Protein AF-A0A8J8WIX3-F1 (afdb_monomer_lite)

InterPro domains:
  IPR024370 PBP domain [PF12849] (73-149)
  IPR052738 ABC transporter tungstate-binding [PTHR37945] (70-170)

Organism: NCBI:txid2839758

Secondary structure (DSSP, 8-state):
------------------PPPS-EE-TT-S----EEEEE--SHHHHTTHHHHHHHHHHHHHHHTTPPP-EEEE-HHHHHHHHHHTT------HHHHTTS-HHHHHT---S----S-TT-TT---------TT-TTHHHHHHHHHHHHSHHHHHHHHH-EETTEE--PPPPTT-----

pLDDT: mean 73.42, std 18.81, range [25.3, 95.0]

Sequence (177 aa):
MRFSIILQGITFSLSAHAVDPAAVYSAGHNETHNVALRIGNGDAGRSGLIEVLANGFIQAKVKNGSQPFAYIAYPIQALTAAITLNEYTITDRGTFLSISRELQNQTTIYKAATDDPSDPLLNPAHILIGKGAKNEKMADEFTQWAISADGQQVITSFKKNGQQLYTGAPANKTAQF

Radius of gyration: 22.66 Å; chains: 1; bounding box: 60×47×71 Å

Structure (mmCIF, N/CA/C/O backbone):
data_AF-A0A8J8WIX3-F1
#
_entry.id   AF-A0A8J8WIX3-F1
#
loop_
_atom_site.group_PDB
_atom_site.id
_atom_site.type_symbol
_atom_site.label_atom_id
_atom_site.label_alt_id
_atom_site.label_comp_id
_atom_site.label_asym_id
_atom_site.label_entity_id
_atom_site.label_seq_id
_atom_site.pdbx_PDB_ins_code
_atom_site.Cartn_x
_atom_site.Cartn_y
_atom_site.Cartn_z
_atom_site.occupancy
_atom_site.B_iso_or_equiv
_atom_site.auth_seq_id
_atom_site.auth_comp_id
_atom_site.auth_asym_id
_atom_site.auth_atom_id
_atom_site.pdbx_PDB_model_num
ATOM 1 N N . MET A 1 1 ? 35.381 -24.636 47.237 1.00 34.72 1 MET A N 1
ATOM 2 C CA . MET A 1 1 ? 34.905 -24.610 45.838 1.00 34.72 1 MET A CA 1
ATOM 3 C C . MET A 1 1 ? 33.688 -23.701 45.784 1.00 34.72 1 MET A C 1
ATOM 5 O O . MET A 1 1 ? 32.809 -23.844 46.620 1.00 34.72 1 MET A O 1
ATOM 9 N N . ARG A 1 2 ? 33.735 -22.688 44.915 1.00 35.62 2 ARG A N 1
ATOM 10 C CA . ARG A 1 2 ? 32.730 -21.631 44.726 1.00 35.62 2 ARG A CA 1
ATOM 11 C C . ARG A 1 2 ? 31.504 -22.171 43.984 1.00 35.62 2 ARG A C 1
ATOM 13 O O . ARG A 1 2 ? 31.716 -22.943 43.064 1.00 35.62 2 ARG A O 1
ATOM 20 N N . PHE A 1 3 ? 30.307 -21.675 44.307 1.00 25.31 3 PHE A N 1
ATOM 21 C CA . PHE A 1 3 ? 29.366 -21.095 43.335 1.00 25.31 3 PHE A CA 1
ATOM 22 C C . PHE A 1 3 ? 28.398 -20.156 44.070 1.00 25.31 3 PHE A C 1
ATOM 24 O O . PHE A 1 3 ? 27.541 -20.589 44.833 1.00 25.31 3 PHE A O 1
ATOM 31 N N . SER A 1 4 ? 28.583 -18.856 43.838 1.00 29.66 4 SER A N 1
ATOM 32 C CA . SER A 1 4 ? 27.585 -17.813 44.067 1.00 29.66 4 SER A CA 1
ATOM 33 C C . SER A 1 4 ? 26.830 -17.614 42.756 1.00 29.66 4 SER A C 1
ATOM 35 O O . SER A 1 4 ? 27.473 -17.480 41.715 1.00 29.66 4 SER A O 1
ATOM 37 N N . ILE A 1 5 ? 25.501 -17.533 42.795 1.00 27.16 5 ILE A N 1
ATOM 38 C CA . ILE A 1 5 ? 24.722 -16.881 41.737 1.00 27.16 5 ILE A CA 1
ATOM 39 C C . ILE A 1 5 ? 23.968 -15.737 42.404 1.00 27.16 5 ILE A C 1
ATOM 41 O O . ILE A 1 5 ? 23.062 -15.942 43.207 1.00 27.16 5 ILE A O 1
ATOM 45 N N . ILE A 1 6 ? 24.419 -14.523 42.095 1.00 30.42 6 ILE A N 1
ATOM 46 C CA . ILE A 1 6 ? 23.702 -13.282 42.353 1.00 30.42 6 ILE A CA 1
ATOM 47 C C . ILE A 1 6 ? 22.566 -13.248 41.335 1.00 30.42 6 ILE A C 1
ATOM 49 O O . ILE A 1 6 ? 22.810 -13.131 40.135 1.00 30.42 6 ILE A O 1
ATOM 53 N N . LEU A 1 7 ? 21.331 -13.383 41.810 1.00 25.72 7 LEU A N 1
ATOM 54 C CA . LEU A 1 7 ? 20.145 -13.154 41.000 1.00 25.72 7 LEU A CA 1
ATOM 55 C C . LEU A 1 7 ? 20.007 -11.635 40.811 1.00 25.72 7 LEU A C 1
ATOM 57 O O . LEU A 1 7 ? 19.450 -10.940 41.657 1.00 25.72 7 LEU A O 1
ATOM 61 N N . GLN A 1 8 ? 20.579 -11.100 39.731 1.00 28.84 8 GLN A N 1
ATOM 62 C CA . GLN A 1 8 ? 20.225 -9.761 39.270 1.00 28.84 8 GLN A CA 1
ATOM 63 C C . GLN A 1 8 ? 18.790 -9.822 38.744 1.00 28.84 8 GLN A C 1
ATOM 65 O O . GLN A 1 8 ? 18.511 -10.481 37.744 1.00 28.84 8 GLN A O 1
ATOM 70 N N . GLY A 1 9 ? 17.877 -9.155 39.450 1.00 27.73 9 GLY A N 1
ATOM 71 C CA . GLY A 1 9 ? 16.539 -8.882 38.947 1.00 27.73 9 GLY A CA 1
ATOM 72 C C . GLY A 1 9 ? 16.651 -8.052 37.673 1.00 27.73 9 GLY A C 1
ATOM 73 O O . GLY A 1 9 ? 17.036 -6.886 37.716 1.00 27.73 9 GLY A O 1
ATOM 74 N N . ILE A 1 10 ? 16.342 -8.669 36.536 1.00 29.52 10 ILE A N 1
ATOM 75 C CA . ILE A 1 10 ? 16.119 -7.962 35.280 1.00 29.52 10 ILE A CA 1
ATOM 76 C C . ILE A 1 10 ? 14.747 -7.303 35.412 1.00 29.52 10 ILE A C 1
ATOM 78 O O . ILE A 1 10 ? 13.711 -7.929 35.193 1.00 29.52 10 ILE A O 1
ATOM 82 N N . THR A 1 11 ? 14.737 -6.039 35.824 1.00 27.70 11 THR A N 1
ATOM 83 C CA . THR A 1 11 ? 13.561 -5.182 35.694 1.00 27.70 11 THR A CA 1
ATOM 84 C C . THR A 1 11 ? 13.334 -4.942 34.204 1.00 27.70 11 THR A C 1
ATOM 86 O O . THR A 1 11 ? 14.101 -4.232 33.555 1.00 27.70 11 THR A O 1
ATOM 89 N N . PHE A 1 12 ? 12.293 -5.555 33.644 1.00 25.30 12 PHE A N 1
ATOM 90 C CA . PHE A 1 12 ? 11.779 -5.212 32.321 1.00 25.30 12 PHE A CA 1
ATOM 91 C C . PHE A 1 12 ? 11.132 -3.819 32.413 1.00 25.30 12 PHE A C 1
ATOM 93 O O . PHE A 1 12 ? 9.968 -3.685 32.782 1.00 25.30 12 PHE A O 1
ATOM 100 N N . SER A 1 13 ? 11.892 -2.762 32.119 1.00 28.75 13 SER A N 1
ATOM 101 C CA . SER A 1 13 ? 11.300 -1.458 31.808 1.00 28.75 13 SER A CA 1
ATOM 102 C C . SER A 1 13 ? 10.727 -1.525 30.395 1.00 28.75 13 SER A C 1
ATOM 104 O O . SER A 1 13 ? 11.465 -1.456 29.413 1.00 28.75 13 SER A O 1
ATOM 106 N N . LEU A 1 14 ? 9.405 -1.662 30.283 1.00 26.86 14 LEU A N 1
ATOM 1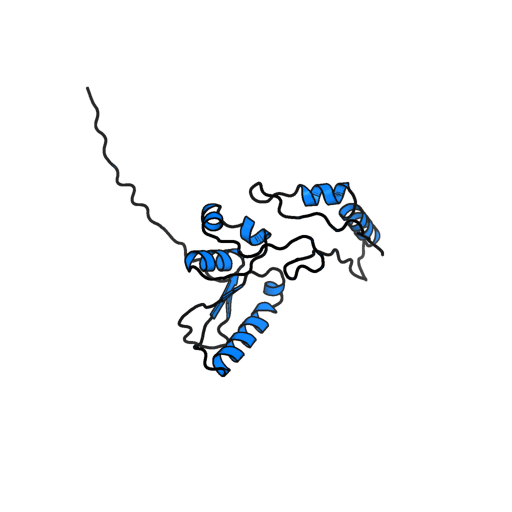07 C CA . LEU A 1 14 ? 8.673 -1.359 29.055 1.00 26.86 14 LEU A CA 1
ATOM 108 C C . LEU A 1 14 ? 8.705 0.161 28.848 1.00 26.86 14 LEU A C 1
ATOM 110 O O . LEU A 1 14 ? 7.800 0.881 29.259 1.00 26.86 14 LEU A O 1
ATOM 114 N N . SER A 1 15 ? 9.763 0.674 28.225 1.00 31.69 15 SER A N 1
ATOM 115 C CA . SER A 1 15 ? 9.759 2.0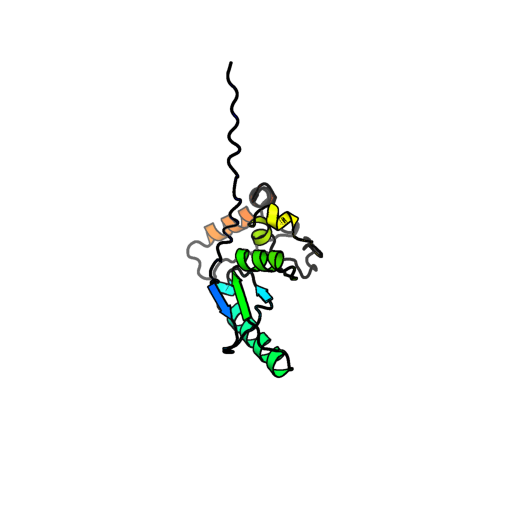39 27.701 1.00 31.69 15 SER A CA 1
ATOM 116 C C . SER A 1 15 ? 8.944 2.061 26.407 1.00 31.69 15 SER A C 1
ATOM 118 O O . SER A 1 15 ? 9.497 1.996 25.307 1.00 31.69 15 SER A O 1
ATO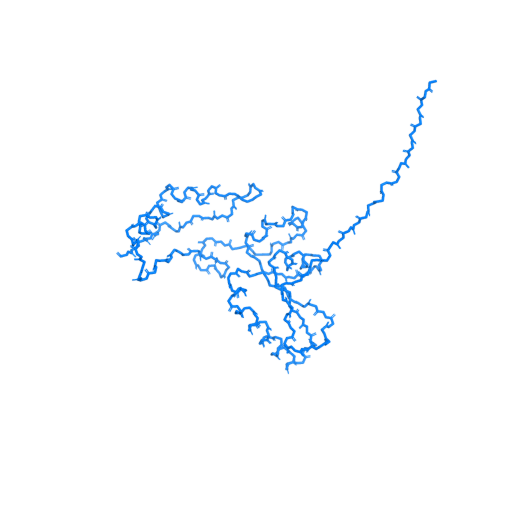M 120 N N . ALA A 1 16 ? 7.617 2.131 26.533 1.00 33.06 16 ALA A N 1
ATOM 121 C CA . ALA A 1 16 ? 6.748 2.521 25.431 1.00 33.06 16 ALA A CA 1
ATOM 122 C C . ALA A 1 16 ? 7.058 3.986 25.099 1.00 33.06 16 ALA A C 1
ATOM 124 O O . ALA A 1 16 ? 6.622 4.903 25.792 1.00 33.06 16 ALA A O 1
ATOM 125 N N . HIS A 1 17 ? 7.879 4.209 24.076 1.00 33.28 17 HIS A N 1
ATOM 126 C CA . HIS A 1 17 ? 8.108 5.549 23.561 1.00 33.28 17 HIS A CA 1
ATOM 127 C C . HIS A 1 17 ? 6.823 5.974 22.849 1.00 33.28 17 HIS A C 1
ATOM 129 O O . HIS A 1 17 ? 6.487 5.428 21.798 1.00 33.28 17 HIS A O 1
ATOM 135 N N . ALA A 1 18 ? 6.078 6.905 23.445 1.00 41.69 18 ALA A N 1
ATOM 136 C CA . ALA A 1 18 ? 5.001 7.586 22.747 1.00 41.69 18 ALA A CA 1
ATOM 137 C C . ALA A 1 18 ? 5.625 8.307 21.544 1.00 41.69 18 ALA A C 1
ATOM 139 O O . ALA A 1 18 ? 6.475 9.177 21.710 1.00 41.69 18 ALA A O 1
ATOM 140 N N . VAL A 1 19 ? 5.278 7.870 20.335 1.00 41.12 19 VAL A N 1
ATOM 141 C CA . VAL A 1 19 ? 5.729 8.517 19.103 1.00 41.12 19 VAL A CA 1
ATOM 142 C C . VAL A 1 19 ? 4.724 9.602 18.763 1.00 41.12 19 VAL A C 1
ATOM 144 O O . VAL A 1 19 ? 3.536 9.306 18.610 1.00 41.12 19 VAL A O 1
ATOM 147 N N . ASP A 1 20 ? 5.200 10.836 18.628 1.00 53.22 20 ASP A N 1
ATOM 148 C CA . ASP A 1 20 ? 4.344 11.961 18.278 1.00 53.22 20 ASP A CA 1
ATOM 149 C C . ASP A 1 20 ? 3.718 11.762 16.880 1.00 53.22 20 ASP A C 1
ATOM 151 O O . ASP A 1 20 ? 4.402 11.349 15.933 1.00 53.22 20 ASP A O 1
ATOM 155 N N . PRO A 1 21 ? 2.408 12.016 16.726 1.00 54.69 21 PRO A N 1
ATOM 156 C CA . PRO A 1 21 ? 1.716 11.930 15.442 1.00 54.69 21 PRO A CA 1
ATOM 157 C C . PRO A 1 21 ? 2.146 13.056 14.483 1.00 54.69 21 PRO A C 1
ATOM 159 O O . PRO A 1 21 ? 2.564 14.122 14.922 1.00 54.69 21 PRO A O 1
ATOM 162 N N . ALA A 1 22 ? 2.006 12.857 13.163 1.00 60.34 22 ALA A N 1
ATOM 163 C CA . ALA A 1 22 ? 2.355 13.881 12.157 1.00 60.34 22 ALA A CA 1
ATOM 164 C C . ALA A 1 22 ? 1.377 15.036 12.228 1.00 60.34 22 ALA A C 1
ATOM 166 O O . ALA A 1 22 ? 1.717 16.201 12.053 1.00 60.34 22 ALA A O 1
ATOM 167 N N . ALA A 1 23 ? 0.129 14.640 12.435 1.00 61.00 23 ALA A N 1
ATOM 168 C CA . ALA A 1 23 ? -1.012 15.490 12.578 1.00 61.00 23 ALA A CA 1
ATOM 169 C C . ALA A 1 23 ? -2.035 14.755 13.438 1.00 61.00 23 ALA A C 1
ATOM 171 O O . ALA A 1 23 ? -2.197 13.528 13.345 1.00 61.00 23 ALA A O 1
ATOM 172 N N . VAL A 1 24 ? -2.722 15.543 14.257 1.00 68.06 24 VAL A N 1
ATOM 173 C CA . VAL A 1 24 ? -3.938 15.135 14.940 1.00 68.06 24 VAL A CA 1
ATOM 174 C C . VAL A 1 24 ? -5.079 15.956 14.369 1.00 68.06 24 VAL A C 1
ATOM 176 O O . VAL A 1 24 ? -5.077 17.179 14.490 1.00 68.06 24 VAL A O 1
ATOM 179 N N . TYR A 1 25 ? -6.048 15.296 13.742 1.00 72.25 25 TYR A N 1
ATOM 180 C CA . TYR A 1 25 ? -7.222 15.978 13.200 1.00 72.25 25 TYR A CA 1
ATOM 181 C C . TYR A 1 25 ? -8.373 15.856 14.188 1.00 72.25 25 TYR A C 1
ATOM 183 O O . TYR A 1 25 ? -8.827 14.747 14.463 1.00 72.25 25 TYR A O 1
ATOM 191 N N . SER A 1 26 ? -8.824 16.987 14.731 1.00 71.50 26 SER A N 1
ATOM 192 C CA . SER A 1 26 ? -9.937 17.078 15.688 1.00 71.50 26 SER A CA 1
ATOM 193 C C . SER A 1 26 ? -11.078 17.971 15.197 1.00 71.50 26 SER A C 1
ATOM 195 O O . SER A 1 26 ? -11.997 18.266 15.959 1.00 71.50 26 SER A O 1
ATOM 197 N N . ALA A 1 27 ? -11.009 18.461 13.954 1.00 70.44 27 ALA A N 1
ATOM 198 C CA . ALA A 1 27 ? -11.928 19.454 13.397 1.00 70.44 27 ALA A CA 1
ATOM 199 C C . ALA A 1 27 ? -12.128 20.718 14.263 1.00 70.44 27 ALA A C 1
ATOM 201 O O . ALA A 1 27 ? -13.182 21.348 14.200 1.00 70.44 27 ALA A O 1
ATOM 202 N N . GLY A 1 28 ? -11.127 21.102 15.063 1.00 73.06 28 GLY A N 1
ATOM 203 C CA . GLY A 1 28 ? -11.192 22.285 15.929 1.00 73.06 28 GLY A CA 1
ATOM 204 C C . GLY A 1 28 ? -11.871 22.054 17.283 1.00 73.06 28 GLY A C 1
ATOM 205 O O . GLY A 1 28 ? -12.128 23.015 18.004 1.00 73.06 28 GLY A O 1
ATOM 206 N N . HIS A 1 29 ? -12.158 20.803 17.656 1.00 74.12 29 HIS A N 1
ATOM 207 C CA . HIS A 1 29 ? -12.653 20.474 18.990 1.00 74.12 29 HIS A CA 1
ATOM 208 C C . HIS A 1 29 ? -11.482 20.340 19.981 1.00 74.12 29 HIS A C 1
ATOM 210 O O . HIS A 1 29 ? -10.593 19.508 19.795 1.00 74.12 29 HIS A O 1
ATOM 216 N N . ASN A 1 30 ? -11.490 21.174 21.028 1.00 58.59 30 ASN A N 1
ATOM 217 C CA . ASN A 1 30 ? -10.407 21.287 22.019 1.00 58.59 30 ASN A CA 1
ATOM 218 C C . ASN A 1 30 ? -10.421 20.179 23.089 1.00 58.59 30 ASN A C 1
ATOM 220 O O . ASN A 1 30 ? -9.404 19.944 23.734 1.00 58.59 30 ASN A O 1
ATOM 224 N N . GLU A 1 31 ? -11.544 19.475 23.253 1.00 55.72 31 GLU A N 1
ATOM 225 C CA . GLU A 1 31 ? -11.699 18.364 24.197 1.00 55.72 31 GLU A CA 1
ATOM 226 C C . GLU A 1 31 ? -12.015 17.083 23.423 1.00 55.72 31 GLU A C 1
ATOM 228 O O . GLU A 1 31 ? -13.169 16.728 23.193 1.00 55.72 31 GLU A O 1
ATOM 233 N N . THR A 1 32 ? -10.969 16.404 22.950 1.00 53.97 32 THR A N 1
ATOM 234 C CA . THR A 1 32 ? -11.111 15.059 22.381 1.00 53.97 32 THR A CA 1
ATOM 235 C C . THR A 1 32 ? -10.749 14.060 23.465 1.00 53.97 32 THR A C 1
ATOM 237 O O . THR A 1 32 ? -9.587 13.900 23.824 1.00 53.97 32 THR A O 1
ATOM 240 N N . HIS A 1 33 ? -11.756 13.410 24.045 1.00 50.25 33 HIS A N 1
ATOM 241 C CA . HIS A 1 33 ? -11.517 12.454 25.127 1.00 50.25 33 HIS A CA 1
ATOM 242 C C . HIS A 1 33 ? -10.962 11.117 24.626 1.00 50.25 33 HIS A C 1
ATOM 244 O O . HIS A 1 33 ? -10.505 10.330 25.444 1.00 50.25 33 HIS A O 1
ATOM 250 N N . ASN A 1 34 ? -10.976 10.862 23.309 1.00 63.56 34 ASN A N 1
ATOM 251 C CA . ASN A 1 34 ? -10.436 9.650 22.698 1.00 63.56 34 ASN A CA 1
ATOM 252 C C . ASN A 1 34 ? -10.050 9.871 21.224 1.00 63.56 34 ASN A C 1
ATOM 254 O O . ASN A 1 34 ? -10.785 10.494 20.453 1.00 63.56 34 ASN A O 1
ATOM 258 N N . VAL A 1 35 ? -8.911 9.311 20.811 1.00 56.94 35 VAL A N 1
ATOM 259 C CA . VAL A 1 35 ? -8.587 9.095 19.392 1.00 56.94 35 VAL A CA 1
ATOM 260 C C . VAL A 1 35 ? -9.404 7.891 18.936 1.00 56.94 35 VAL A C 1
ATOM 262 O O . VAL A 1 35 ? -9.149 6.792 19.416 1.00 56.94 35 VAL A O 1
ATOM 265 N N . ALA A 1 36 ? -10.393 8.090 18.063 1.00 56.59 36 ALA A N 1
ATOM 266 C CA . ALA A 1 36 ? -11.344 7.028 17.709 1.00 56.59 36 ALA A CA 1
ATOM 267 C C . ALA A 1 36 ? -11.003 6.288 16.409 1.00 56.59 36 ALA A C 1
ATOM 269 O O . ALA A 1 36 ? -11.573 5.234 16.140 1.00 56.59 36 ALA A O 1
ATOM 270 N N . LEU A 1 37 ? -10.131 6.853 15.569 1.00 53.12 37 LEU A N 1
ATOM 271 C CA . LEU A 1 37 ? -9.729 6.234 14.310 1.00 53.12 37 LEU A CA 1
ATOM 272 C C . LEU A 1 37 ? -8.333 6.713 13.908 1.00 53.12 37 LEU A C 1
ATOM 274 O O . LEU A 1 37 ? -7.977 7.876 14.079 1.00 53.12 37 LEU A O 1
ATOM 278 N N . ARG A 1 38 ? -7.515 5.808 13.377 1.00 61.50 38 ARG A N 1
ATOM 279 C CA . ARG A 1 38 ? -6.128 6.083 12.992 1.00 61.50 38 ARG A CA 1
ATOM 280 C C . ARG A 1 38 ? -5.920 5.683 11.542 1.00 61.50 38 ARG A C 1
ATOM 282 O O . ARG A 1 38 ? -6.296 4.580 11.156 1.00 61.50 38 ARG A O 1
ATOM 289 N N . ILE A 1 39 ? -5.340 6.577 10.744 1.00 56.84 39 ILE A N 1
ATOM 290 C CA . ILE A 1 39 ? -5.246 6.408 9.290 1.00 56.84 39 ILE A CA 1
ATOM 291 C C . ILE A 1 39 ? -3.779 6.322 8.885 1.00 56.84 39 ILE A C 1
ATOM 293 O O . ILE A 1 39 ? -3.001 7.253 9.097 1.00 56.84 39 ILE A O 1
ATOM 297 N N . GLY A 1 40 ? -3.413 5.205 8.258 1.00 54.28 40 GLY A N 1
ATOM 298 C CA . GLY A 1 40 ? -2.175 5.098 7.505 1.00 54.28 40 GLY A CA 1
ATOM 299 C C . GLY A 1 40 ? -2.372 5.526 6.065 1.00 54.28 40 GLY A C 1
ATOM 300 O O . GLY A 1 40 ? -3.160 4.923 5.348 1.00 54.28 40 GLY A O 1
ATOM 301 N N . ASN A 1 41 ? -1.673 6.575 5.645 1.00 56.12 41 ASN A N 1
ATOM 302 C CA . ASN A 1 41 ? -1.751 7.131 4.304 1.00 56.12 41 ASN A CA 1
ATOM 303 C C . ASN A 1 41 ? -0.366 7.230 3.641 1.00 56.12 41 ASN A C 1
ATOM 305 O O . ASN A 1 41 ? 0.634 7.542 4.281 1.00 56.12 41 ASN A O 1
ATOM 309 N N . GLY A 1 42 ? -0.322 6.961 2.333 1.00 60.09 42 GLY A N 1
ATOM 310 C CA . GLY A 1 42 ? 0.802 7.326 1.464 1.00 60.09 42 GLY A CA 1
ATOM 311 C C . GLY A 1 42 ? 0.725 8.808 1.073 1.00 60.09 42 GLY A C 1
ATOM 312 O O . GLY A 1 42 ? 0.466 9.673 1.909 1.00 60.09 42 GLY A O 1
ATOM 313 N N . ASP A 1 43 ? 0.854 9.129 -0.216 1.00 55.69 43 ASP A N 1
ATOM 314 C CA . ASP A 1 43 ? 0.796 10.522 -0.702 1.00 55.69 43 ASP A CA 1
ATOM 315 C C . ASP A 1 43 ? -0.538 11.245 -0.431 1.00 55.69 43 ASP A C 1
ATOM 317 O O . ASP A 1 43 ? -0.573 12.474 -0.356 1.00 55.69 43 ASP A O 1
ATOM 321 N N . ALA A 1 44 ? -1.633 10.518 -0.181 1.00 55.59 44 ALA A N 1
ATOM 322 C CA . ALA A 1 44 ? -2.895 11.115 0.267 1.00 55.59 44 ALA A CA 1
ATOM 323 C C . ALA A 1 44 ? -2.740 11.916 1.579 1.00 55.59 44 ALA A C 1
ATOM 325 O O . ALA A 1 44 ? -3.447 12.899 1.792 1.00 55.59 44 ALA A O 1
ATOM 326 N N . GLY A 1 45 ? -1.788 11.535 2.438 1.00 57.56 45 GLY A N 1
ATOM 327 C CA . GLY A 1 45 ? -1.411 12.328 3.608 1.00 57.56 45 GLY A CA 1
ATOM 328 C C . GLY A 1 45 ? -0.644 13.586 3.247 1.00 57.56 45 GLY A C 1
ATOM 329 O O . GLY A 1 45 ? -0.994 14.669 3.700 1.00 57.56 45 GLY A O 1
ATOM 330 N N . ARG A 1 46 ? 0.357 13.459 2.369 1.00 58.44 46 ARG A N 1
ATOM 331 C CA . ARG A 1 46 ? 1.186 14.592 1.925 1.00 58.44 46 ARG A CA 1
ATOM 332 C C . ARG A 1 46 ? 0.407 15.634 1.123 1.00 58.44 46 ARG A C 1
ATOM 334 O O . ARG A 1 46 ? 0.769 16.803 1.150 1.00 58.44 46 ARG A O 1
ATOM 341 N N . SER A 1 47 ? -0.648 15.218 0.425 1.00 60.16 47 SER A N 1
ATOM 342 C CA . SER A 1 47 ? -1.525 16.103 -0.355 1.00 60.16 47 SER A CA 1
ATOM 343 C C . SER A 1 47 ? -2.576 16.851 0.478 1.00 60.16 47 SER A C 1
ATOM 345 O O . SER A 1 47 ? -3.275 17.700 -0.067 1.00 60.16 47 SER A O 1
ATOM 347 N N . GLY A 1 48 ? -2.724 16.539 1.773 1.00 61.78 48 GLY A N 1
ATOM 348 C CA . GLY A 1 48 ? -3.748 17.133 2.643 1.00 61.78 48 GLY A CA 1
ATOM 349 C C . GLY A 1 48 ? -5.156 16.539 2.484 1.00 61.78 48 GLY A C 1
ATOM 350 O O . GLY A 1 48 ? -6.066 16.910 3.220 1.00 61.78 48 GLY A O 1
ATOM 351 N N . LEU A 1 49 ? -5.368 15.573 1.582 1.00 67.44 49 LEU A N 1
ATOM 352 C CA . LEU A 1 49 ? -6.686 14.959 1.379 1.00 67.44 49 LEU A CA 1
ATOM 353 C C . LEU A 1 49 ? -7.208 14.264 2.648 1.00 67.44 49 LEU A C 1
ATOM 355 O O . LEU A 1 49 ? -8.389 14.370 2.977 1.00 67.44 49 LEU A O 1
ATOM 359 N N . ILE A 1 50 ? -6.332 13.573 3.381 1.00 66.50 50 ILE A N 1
ATOM 360 C CA . ILE A 1 50 ? -6.723 12.877 4.616 1.00 66.50 50 ILE A CA 1
ATOM 361 C C . ILE A 1 50 ? -7.131 13.851 5.721 1.00 66.50 50 ILE A C 1
ATOM 363 O O . ILE A 1 50 ? -8.054 13.546 6.468 1.00 66.50 50 ILE A O 1
ATOM 367 N N . GLU A 1 51 ? -6.519 15.032 5.784 1.00 66.25 51 GLU A N 1
ATOM 368 C CA . GLU A 1 51 ? -6.936 16.090 6.706 1.00 66.25 51 GLU A CA 1
ATOM 369 C C . GLU A 1 51 ? -8.367 16.551 6.413 1.00 66.25 51 GLU A C 1
ATOM 371 O O . GLU A 1 51 ? -9.210 16.587 7.312 1.00 66.25 51 GLU A O 1
ATOM 376 N N . VAL A 1 52 ? -8.663 16.853 5.145 1.00 76.56 52 VAL A N 1
ATOM 377 C CA . VAL A 1 52 ? -9.991 17.316 4.717 1.00 76.56 52 VAL A CA 1
ATOM 378 C C . VAL A 1 52 ? -11.059 16.259 5.006 1.00 76.56 52 VAL A C 1
ATOM 380 O O . VAL A 1 52 ? -12.115 16.580 5.556 1.00 76.56 52 VAL A O 1
ATOM 383 N N . LEU A 1 53 ? -10.781 14.991 4.687 1.00 73.69 53 LEU A N 1
ATOM 384 C CA . LEU A 1 53 ? -11.711 13.886 4.927 1.00 73.69 53 LEU A CA 1
ATOM 385 C C . LEU A 1 53 ? -11.921 13.617 6.423 1.00 73.69 53 LEU A C 1
ATOM 387 O O . LEU A 1 53 ? -13.067 13.470 6.854 1.00 73.69 53 LEU A O 1
ATOM 391 N N . ALA A 1 54 ? -10.846 13.586 7.218 1.00 70.69 54 ALA A N 1
ATOM 392 C CA . ALA A 1 54 ? -10.931 13.363 8.659 1.00 70.69 54 ALA A CA 1
ATOM 393 C C . ALA A 1 54 ? -11.742 14.474 9.334 1.00 70.69 54 ALA A C 1
ATOM 395 O O . ALA A 1 54 ? -12.704 14.188 10.047 1.00 70.69 54 ALA A O 1
ATOM 396 N N . ASN A 1 55 ? -11.432 15.740 9.043 1.00 74.44 55 ASN A N 1
ATOM 397 C CA . ASN A 1 55 ? -12.158 16.874 9.609 1.00 74.44 55 ASN A CA 1
ATOM 398 C C . ASN A 1 55 ? -13.638 16.876 9.195 1.00 74.44 55 ASN A C 1
ATOM 400 O O . ASN A 1 55 ? -14.509 17.045 10.049 1.00 74.44 55 ASN A O 1
ATOM 404 N N . GLY A 1 56 ? -13.941 16.624 7.916 1.00 81.38 56 GLY A N 1
ATOM 405 C CA . GLY A 1 56 ? -15.321 16.549 7.428 1.00 81.38 56 GLY A CA 1
ATOM 406 C C . GLY A 1 56 ? -16.137 15.444 8.107 1.00 81.38 56 GLY A C 1
ATOM 407 O O . GLY A 1 56 ? -17.288 15.664 8.494 1.00 81.38 56 GLY A O 1
ATOM 408 N N . PHE A 1 57 ? -15.543 14.267 8.323 1.00 80.38 57 PHE A N 1
ATOM 409 C CA . PHE A 1 57 ? -16.218 13.165 9.007 1.00 80.38 57 PHE A CA 1
ATOM 410 C C . PHE A 1 57 ? -16.445 13.440 10.501 1.00 80.38 57 PHE A C 1
ATOM 412 O O . PHE A 1 57 ? -17.537 13.163 11.002 1.00 80.38 57 PHE A O 1
ATOM 419 N N . ILE A 1 58 ? -15.462 14.014 11.209 1.00 74.69 58 ILE A N 1
ATOM 420 C CA . ILE A 1 58 ? -15.616 14.416 12.622 1.00 74.69 58 ILE A CA 1
ATOM 421 C C . ILE A 1 58 ? -16.797 15.373 12.760 1.00 74.69 58 ILE A C 1
ATOM 423 O O . ILE A 1 58 ? -17.697 15.125 13.562 1.00 74.69 58 ILE A O 1
ATOM 427 N N . GLN A 1 59 ? -16.849 16.414 11.924 1.00 81.44 59 GLN A N 1
ATOM 428 C CA . GLN A 1 59 ? -17.945 17.385 11.931 1.00 81.44 59 GLN A CA 1
ATOM 429 C C . GLN A 1 59 ? -19.300 16.715 11.693 1.00 81.44 59 GLN A C 1
ATOM 431 O O . GLN A 1 59 ? -20.258 16.985 12.417 1.00 81.44 59 GLN A O 1
ATOM 436 N N . ALA A 1 60 ? -19.389 15.804 10.719 1.00 85.00 60 ALA A N 1
ATOM 437 C CA . ALA A 1 60 ? -20.622 15.079 10.428 1.00 85.00 60 ALA A CA 1
ATOM 438 C C . ALA A 1 60 ? -21.087 14.213 11.613 1.00 85.00 60 ALA A C 1
ATOM 440 O O . ALA A 1 60 ? -22.276 14.183 11.933 1.00 85.00 60 ALA A O 1
ATOM 441 N N . LYS A 1 61 ? -20.167 13.524 12.298 1.00 82.19 61 LYS A N 1
ATOM 442 C CA . LYS A 1 61 ? -20.487 12.672 13.453 1.00 82.19 61 LYS A CA 1
ATOM 443 C C . LYS A 1 61 ? -20.887 13.478 14.684 1.00 82.19 61 LYS A C 1
ATOM 445 O O . LYS A 1 61 ? -21.867 13.110 15.330 1.00 82.19 61 LYS A O 1
ATOM 450 N N . VAL A 1 62 ? -20.186 14.573 14.975 1.00 82.94 62 VAL A N 1
ATOM 451 C CA . VAL A 1 62 ? -20.524 15.477 16.086 1.00 82.94 62 VAL A CA 1
ATOM 452 C C . VAL A 1 62 ? -21.876 16.148 15.843 1.00 82.94 62 VAL A C 1
ATOM 454 O O . VAL A 1 62 ? -22.728 16.141 16.728 1.00 82.94 62 VAL A O 1
ATOM 457 N N . LYS A 1 63 ? -22.146 16.615 14.616 1.00 86.94 63 LYS A N 1
ATOM 458 C CA . LYS A 1 63 ? -23.470 17.131 14.223 1.00 86.94 63 LYS A CA 1
ATOM 459 C C . LYS A 1 63 ? -24.587 16.103 14.442 1.00 86.94 63 LYS A C 1
ATOM 461 O O . LYS A 1 63 ? -25.700 16.475 14.795 1.00 86.94 63 LYS A O 1
ATOM 466 N N . ASN A 1 64 ? -24.274 14.819 14.274 1.00 88.56 64 ASN A N 1
ATOM 467 C CA . ASN A 1 64 ? -25.196 13.704 14.488 1.00 88.56 64 ASN A CA 1
ATOM 468 C C . ASN A 1 64 ? -25.153 13.140 15.926 1.00 88.56 64 ASN A C 1
ATOM 470 O O . ASN A 1 64 ? -25.561 12.001 16.147 1.00 88.56 64 ASN A O 1
ATOM 474 N N . GLY A 1 65 ? -24.653 13.907 16.902 1.00 83.88 65 GLY A N 1
ATOM 475 C CA . GLY A 1 65 ? -24.741 13.593 18.334 1.00 83.88 65 GLY A CA 1
ATOM 476 C C . GLY A 1 65 ? -23.621 12.714 18.897 1.00 83.88 65 GLY A C 1
ATOM 477 O O . GLY A 1 65 ? -23.714 12.276 20.041 1.00 83.88 65 GLY A O 1
ATOM 478 N N . SER A 1 66 ? -22.563 12.435 18.127 1.00 79.12 66 SER A N 1
ATOM 479 C CA . SER A 1 66 ? -21.374 11.753 18.664 1.00 79.12 66 SER A CA 1
ATOM 480 C C . SER A 1 66 ? -20.526 12.717 19.501 1.00 79.12 66 SER A C 1
ATOM 482 O O . SER A 1 66 ? -20.440 13.901 19.182 1.00 79.12 66 SER A O 1
ATOM 484 N N . GLN A 1 67 ? -19.859 12.211 20.539 1.00 76.81 67 GLN A N 1
ATOM 485 C CA . GLN A 1 67 ? -18.860 12.992 21.279 1.00 76.81 67 GLN A CA 1
ATOM 486 C C . GLN A 1 67 ? -17.656 13.327 20.378 1.00 76.81 67 GLN A C 1
ATOM 488 O O . GLN A 1 67 ? -17.341 12.511 19.510 1.00 76.81 67 GLN A O 1
ATOM 493 N N . PRO A 1 68 ? -16.974 14.475 20.553 1.00 74.94 68 PRO A N 1
ATOM 494 C CA . PRO A 1 68 ? -15.774 14.812 19.786 1.00 74.94 6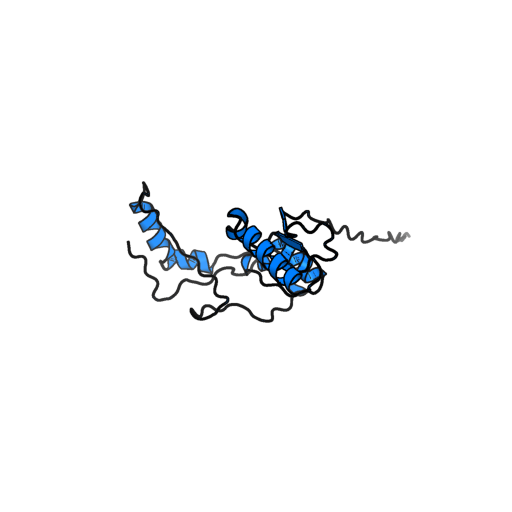8 PRO A CA 1
ATOM 495 C C . PRO A 1 68 ? -14.636 13.792 19.949 1.00 74.94 68 PRO A C 1
ATOM 497 O O . PRO A 1 68 ? -14.383 13.279 21.040 1.00 74.94 68 PRO A O 1
ATOM 500 N N . PHE A 1 69 ? -13.920 13.522 18.856 1.00 70.94 69 PHE A N 1
ATOM 501 C CA . PHE A 1 69 ? -12.802 12.575 18.797 1.00 70.94 69 PHE A CA 1
ATOM 502 C C . PHE A 1 69 ? -11.741 13.034 17.792 1.00 70.94 69 PHE A C 1
ATOM 504 O O . PHE A 1 69 ? -12.011 13.905 16.963 1.00 70.94 69 PHE A O 1
ATOM 511 N N . ALA A 1 70 ? -10.540 12.451 17.865 1.00 62.06 70 ALA A N 1
ATOM 512 C CA . ALA A 1 70 ? -9.415 12.825 17.005 1.00 62.06 70 ALA A CA 1
ATOM 513 C C . ALA A 1 70 ? -8.863 11.668 16.155 1.00 62.06 70 ALA A C 1
ATOM 515 O O . ALA A 1 70 ? -9.124 10.496 16.439 1.00 62.06 70 ALA A O 1
ATOM 516 N N . TYR A 1 71 ? -8.063 12.019 15.143 1.00 59.59 71 TYR A N 1
ATOM 517 C CA . TYR A 1 71 ? -7.369 11.095 14.242 1.00 59.59 71 TYR A CA 1
ATOM 518 C C . TYR A 1 71 ? -5.860 11.260 14.301 1.00 59.59 71 TYR A C 1
ATOM 520 O O . TYR A 1 71 ? -5.389 12.382 14.191 1.00 59.59 71 TYR A O 1
ATOM 528 N N . ILE A 1 72 ? -5.106 10.160 14.362 1.00 60.38 72 ILE A N 1
ATOM 529 C CA . ILE A 1 72 ? -3.644 10.169 14.190 1.00 60.38 72 ILE A CA 1
ATOM 530 C C . ILE A 1 72 ? -3.295 9.739 12.761 1.00 60.38 72 ILE A C 1
ATOM 532 O O . ILE A 1 72 ? -3.713 8.662 12.324 1.00 60.38 72 ILE A O 1
ATOM 536 N N . ALA A 1 73 ? -2.502 10.550 12.057 1.00 57.28 73 ALA A N 1
ATOM 537 C CA . ALA A 1 73 ? -1.989 10.235 10.725 1.00 57.28 73 ALA A CA 1
ATOM 538 C C . ALA A 1 73 ? -0.498 9.868 10.767 1.00 57.28 73 ALA A C 1
ATOM 540 O O . ALA A 1 73 ? 0.360 10.740 10.796 1.00 57.28 73 ALA A O 1
ATOM 541 N N . TYR A 1 74 ? -0.208 8.567 10.773 1.00 69.50 74 TYR A N 1
ATOM 542 C CA . TYR A 1 74 ? 1.054 7.965 10.324 1.00 69.50 74 TYR A CA 1
ATOM 543 C C . TYR A 1 74 ? 0.829 6.456 10.185 1.00 69.50 74 TYR A C 1
ATOM 545 O O . TYR A 1 74 ? 0.397 5.850 11.162 1.00 69.50 74 TYR A O 1
ATOM 553 N N . PRO A 1 75 ? 1.152 5.805 9.055 1.00 72.88 75 PRO A N 1
ATOM 554 C CA . PRO A 1 75 ? 0.777 4.407 8.836 1.00 72.88 75 PRO A CA 1
ATOM 555 C C . PRO A 1 75 ? 1.213 3.426 9.919 1.00 72.88 75 PRO A C 1
ATOM 557 O O . PRO A 1 75 ? 0.393 2.651 10.411 1.00 72.88 75 PRO A O 1
ATOM 560 N N . ILE A 1 76 ? 2.475 3.492 10.340 1.00 80.50 76 ILE A N 1
ATOM 561 C CA . ILE A 1 76 ? 3.027 2.559 11.327 1.00 80.50 76 ILE A CA 1
ATOM 562 C C . ILE A 1 76 ? 2.443 2.827 12.717 1.00 80.50 76 ILE A C 1
ATOM 564 O O . ILE A 1 76 ? 2.007 1.895 13.388 1.00 80.50 76 ILE A O 1
ATOM 568 N N . GLN A 1 77 ? 2.392 4.083 13.151 1.00 78.56 77 GLN A N 1
ATOM 569 C CA . GLN A 1 77 ? 1.896 4.485 14.467 1.00 78.56 77 GLN A CA 1
ATOM 570 C C . GLN A 1 77 ? 0.383 4.283 14.571 1.00 78.56 77 GLN A C 1
ATOM 572 O O . GLN A 1 77 ? -0.106 3.829 15.602 1.00 78.56 77 GLN A O 1
ATOM 577 N N . ALA A 1 78 ? -0.351 4.570 13.494 1.00 77.88 78 ALA A N 1
ATOM 578 C CA . ALA A 1 78 ? -1.780 4.330 13.387 1.00 77.88 78 ALA A CA 1
ATOM 579 C C . ALA A 1 78 ? -2.100 2.847 13.572 1.00 77.88 78 ALA A C 1
ATOM 581 O O . ALA A 1 78 ? -2.924 2.500 14.416 1.00 77.88 78 ALA A O 1
ATOM 582 N N . LEU A 1 79 ? -1.399 1.986 12.828 1.00 85.19 79 LEU A N 1
ATOM 583 C CA . LEU A 1 79 ? -1.544 0.540 12.936 1.00 85.19 79 LEU A CA 1
ATOM 584 C C . LEU A 1 79 ? -1.121 0.035 14.320 1.00 85.19 79 LEU A C 1
ATOM 586 O O . LEU A 1 79 ? -1.854 -0.725 14.942 1.00 85.19 79 LEU A O 1
ATOM 590 N N . THR A 1 80 ? 0.022 0.495 14.832 1.00 85.44 80 THR A N 1
ATOM 591 C CA . THR A 1 80 ? 0.547 0.080 16.143 1.00 85.44 80 THR A CA 1
ATOM 592 C C . THR A 1 80 ? -0.436 0.411 17.255 1.00 85.44 80 THR A C 1
ATOM 594 O O . THR A 1 80 ? -0.752 -0.442 18.072 1.00 85.44 80 THR A O 1
ATOM 597 N N . ALA A 1 81 ? -0.959 1.633 17.278 1.00 82.31 81 ALA A N 1
ATOM 598 C CA . ALA A 1 81 ? -1.888 2.038 18.316 1.00 82.31 81 ALA A CA 1
ATOM 599 C C . ALA A 1 81 ? -3.258 1.355 18.173 1.00 82.31 81 ALA A C 1
ATOM 601 O O . ALA A 1 81 ? -3.844 1.021 19.196 1.00 82.31 81 ALA A O 1
ATOM 602 N N . ALA A 1 82 ? -3.737 1.078 16.952 1.00 85.19 82 ALA A N 1
ATOM 603 C CA . ALA A 1 82 ? -4.944 0.270 16.760 1.00 85.19 82 ALA A CA 1
ATOM 604 C C . ALA A 1 82 ? -4.774 -1.147 17.336 1.00 85.19 82 ALA A C 1
ATOM 606 O O . ALA A 1 82 ? -5.655 -1.627 18.042 1.00 85.19 82 ALA A O 1
ATOM 607 N N . ILE A 1 83 ? -3.613 -1.778 17.116 1.00 87.94 83 ILE A N 1
ATOM 608 C CA . ILE A 1 83 ? -3.272 -3.082 17.706 1.00 87.94 83 ILE A CA 1
ATOM 609 C C . ILE A 1 83 ? -3.252 -2.984 19.237 1.00 87.94 83 ILE A C 1
ATOM 611 O O . ILE A 1 83 ? -3.953 -3.736 19.907 1.00 87.94 83 ILE A O 1
ATOM 615 N N . THR A 1 84 ? -2.515 -2.021 19.800 1.00 87.75 84 THR A N 1
ATOM 616 C CA . THR A 1 84 ? -2.378 -1.850 21.258 1.00 87.75 84 THR A CA 1
ATOM 617 C C . THR A 1 84 ? -3.709 -1.551 21.955 1.00 87.75 84 THR A C 1
ATOM 619 O O . THR A 1 84 ? -3.897 -1.924 23.111 1.00 87.75 84 THR A O 1
ATOM 622 N N . LEU A 1 85 ? -4.633 -0.874 21.273 1.00 84.06 85 LEU A N 1
ATOM 623 C CA . LEU A 1 85 ? -5.939 -0.493 21.816 1.00 84.06 85 LEU A CA 1
ATOM 624 C C . LEU A 1 85 ? -7.065 -1.466 21.444 1.00 84.06 85 LEU A C 1
ATOM 626 O O . LEU A 1 85 ? -8.208 -1.232 21.828 1.00 84.06 85 LEU A O 1
ATOM 630 N N . ASN A 1 86 ? -6.755 -2.570 20.756 1.00 83.19 86 ASN A N 1
ATOM 631 C CA . ASN A 1 86 ? -7.724 -3.558 20.267 1.00 83.19 86 ASN A CA 1
ATOM 632 C C . ASN A 1 86 ? -8.829 -2.949 19.380 1.00 83.19 86 ASN A C 1
ATOM 634 O O . ASN A 1 86 ? -10.003 -3.306 19.480 1.00 83.19 86 ASN A O 1
ATOM 638 N N . GLU A 1 87 ? -8.454 -2.018 18.509 1.00 83.06 87 GLU A N 1
ATOM 639 C CA . GLU A 1 87 ? -9.352 -1.360 17.563 1.00 83.06 87 GLU A CA 1
ATOM 640 C C . GLU A 1 87 ? -9.304 -2.015 16.175 1.00 83.06 87 GLU A C 1
ATOM 642 O O . GLU A 1 87 ? -8.319 -2.638 15.773 1.00 83.06 87 GLU A O 1
ATOM 647 N N . TYR A 1 88 ? -10.364 -1.806 15.392 1.00 80.62 88 TYR A N 1
ATOM 648 C CA . TYR A 1 88 ? -10.364 -2.154 13.974 1.00 80.62 88 TYR A CA 1
ATOM 649 C C . TYR A 1 88 ? -9.604 -1.104 13.158 1.00 80.62 88 TYR A C 1
ATOM 651 O O . TYR A 1 88 ? -9.755 0.098 13.370 1.00 80.62 88 TYR A O 1
ATOM 659 N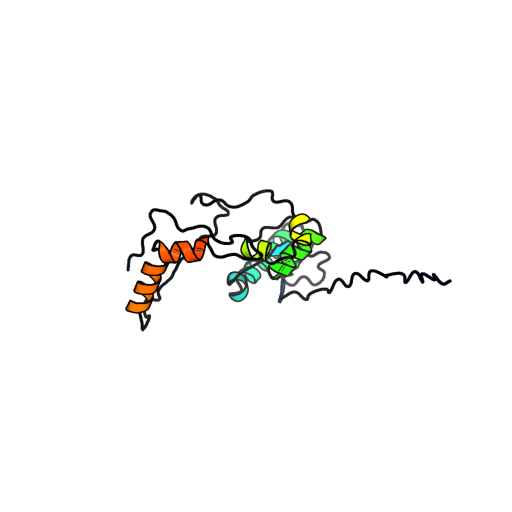 N . THR A 1 89 ? -8.828 -1.554 12.173 1.00 84.69 89 THR A N 1
ATOM 660 C CA . THR A 1 89 ? -8.131 -0.671 11.233 1.00 84.69 89 THR A CA 1
ATOM 661 C C . THR A 1 89 ? -8.055 -1.292 9.840 1.00 84.69 89 THR A C 1
ATOM 663 O O . THR A 1 89 ? -8.104 -2.513 9.688 1.00 84.69 89 THR A O 1
ATOM 666 N N . ILE A 1 90 ? -7.938 -0.441 8.822 1.00 83.56 90 ILE A N 1
ATOM 667 C CA . ILE A 1 90 ? -7.633 -0.826 7.442 1.00 83.56 90 ILE A CA 1
ATOM 668 C C . ILE A 1 90 ? -6.245 -0.267 7.136 1.00 83.56 90 ILE A C 1
ATOM 670 O O . ILE A 1 90 ? -6.002 0.930 7.283 1.00 83.56 90 ILE A O 1
ATOM 674 N N . THR A 1 91 ? -5.326 -1.136 6.725 1.00 84.50 91 THR A N 1
ATOM 675 C CA . THR A 1 91 ? -3.931 -0.785 6.446 1.00 84.50 91 THR A CA 1
ATOM 676 C C . THR A 1 91 ? -3.453 -1.513 5.196 1.00 84.50 91 THR A C 1
ATOM 678 O O . THR A 1 91 ? -3.902 -2.625 4.912 1.00 84.50 91 THR A O 1
ATOM 681 N N . ASP A 1 92 ? -2.551 -0.898 4.433 1.00 86.19 92 ASP A N 1
ATOM 682 C CA . ASP A 1 92 ? -1.939 -1.564 3.291 1.00 86.19 92 ASP A CA 1
ATOM 683 C C . ASP A 1 92 ? -0.907 -2.611 3.748 1.00 86.19 92 ASP A C 1
ATOM 685 O O . ASP A 1 92 ? -0.321 -2.542 4.836 1.00 86.19 92 ASP A O 1
ATOM 689 N N . ARG A 1 93 ? -0.643 -3.589 2.878 1.00 86.00 93 ARG A N 1
ATOM 690 C CA . ARG A 1 93 ? 0.289 -4.686 3.167 1.00 86.00 93 ARG A CA 1
ATOM 691 C C . ARG A 1 93 ? 1.709 -4.193 3.455 1.00 86.00 93 ARG A C 1
ATOM 693 O O . ARG A 1 93 ? 2.395 -4.780 4.285 1.00 86.00 93 ARG A O 1
ATOM 700 N N . GLY A 1 94 ? 2.158 -3.121 2.805 1.00 86.25 94 GLY A N 1
ATOM 701 C CA . GLY A 1 94 ? 3.479 -2.537 3.026 1.00 86.25 94 GLY A CA 1
ATOM 702 C C . GLY A 1 94 ? 3.633 -2.023 4.446 1.00 86.25 94 GLY A C 1
ATOM 703 O O . GLY A 1 94 ? 4.637 -2.327 5.097 1.00 86.25 94 GLY A O 1
ATOM 704 N N . THR A 1 95 ? 2.628 -1.314 4.951 1.00 85.56 95 THR A N 1
ATOM 705 C CA . THR A 1 95 ? 2.573 -0.848 6.340 1.00 85.56 95 THR A CA 1
ATOM 706 C C . THR A 1 95 ? 2.536 -2.016 7.325 1.00 85.56 95 THR A C 1
ATOM 708 O O . THR A 1 95 ? 3.361 -2.051 8.240 1.00 85.56 95 THR A O 1
ATOM 711 N N . PHE A 1 96 ? 1.689 -3.027 7.101 1.00 89.50 96 PHE A N 1
ATOM 712 C CA . PHE A 1 96 ? 1.639 -4.225 7.953 1.00 89.50 96 PHE A CA 1
ATOM 713 C C . PHE A 1 96 ? 2.976 -4.982 7.997 1.00 89.50 96 PHE A C 1
ATOM 715 O O . PHE A 1 96 ? 3.441 -5.378 9.062 1.00 89.50 96 PHE A O 1
ATOM 722 N N . LEU A 1 97 ? 3.669 -5.116 6.864 1.00 87.62 97 LEU A N 1
ATOM 723 C CA . LEU A 1 97 ? 4.995 -5.741 6.833 1.00 87.62 97 LEU A CA 1
ATOM 724 C C . LEU A 1 97 ? 6.100 -4.863 7.431 1.00 87.62 97 LEU A C 1
ATOM 726 O O . LEU A 1 97 ? 7.220 -5.345 7.585 1.00 87.62 97 LEU A O 1
ATOM 730 N N . SER A 1 98 ? 5.826 -3.597 7.758 1.00 86.38 98 SER A N 1
ATOM 731 C CA . SER A 1 98 ? 6.799 -2.666 8.348 1.00 86.38 98 SER A CA 1
ATOM 732 C C . SER A 1 98 ? 6.820 -2.675 9.875 1.00 86.38 98 SER A C 1
ATOM 734 O O . SER A 1 98 ? 7.811 -2.235 10.453 1.00 86.38 98 SER A O 1
ATOM 736 N N . ILE A 1 99 ? 5.759 -3.156 10.529 1.00 87.62 99 ILE A N 1
ATOM 737 C CA . ILE A 1 99 ? 5.705 -3.294 11.993 1.00 87.62 99 ILE A CA 1
ATOM 738 C C . ILE A 1 99 ? 6.439 -4.559 12.464 1.00 87.62 99 ILE A C 1
ATOM 740 O O . ILE A 1 99 ? 6.722 -5.464 11.672 1.00 87.62 99 ILE A O 1
ATOM 744 N N . SER A 1 100 ? 6.761 -4.628 13.759 1.00 91.06 100 SER A N 1
ATOM 745 C CA . SER A 1 100 ? 7.451 -5.784 14.345 1.00 91.06 100 SER A CA 1
ATOM 746 C C . SER A 1 100 ? 6.623 -7.068 14.202 1.00 91.06 100 SER A C 1
ATOM 748 O O . SER A 1 100 ? 5.393 -7.034 14.190 1.00 91.06 100 SER A O 1
ATOM 750 N N . ARG A 1 101 ? 7.290 -8.230 14.140 1.00 91.19 101 ARG A N 1
ATOM 751 C CA . ARG A 1 101 ? 6.598 -9.533 14.117 1.00 91.19 101 ARG A CA 1
ATOM 752 C C . ARG A 1 101 ? 5.694 -9.744 15.329 1.00 91.19 101 ARG A C 1
ATOM 754 O O . ARG A 1 101 ? 4.661 -10.384 15.207 1.00 91.19 101 ARG A O 1
ATOM 761 N N . GLU A 1 102 ? 6.081 -9.202 16.478 1.00 93.88 102 GLU A N 1
ATOM 762 C CA . GLU A 1 102 ? 5.270 -9.246 17.691 1.00 93.88 102 GLU A CA 1
ATOM 763 C C . GLU A 1 102 ? 3.926 -8.532 17.500 1.00 93.88 102 GLU A C 1
ATOM 765 O O . GLU A 1 102 ? 2.889 -9.116 17.801 1.00 93.88 102 GLU A O 1
ATOM 770 N N . LEU A 1 103 ? 3.926 -7.327 16.920 1.00 92.25 103 LEU A N 1
ATOM 771 C CA . LEU A 1 103 ? 2.695 -6.596 16.606 1.00 92.25 103 LEU A CA 1
ATOM 772 C C . LEU A 1 103 ? 1.884 -7.289 15.499 1.00 92.25 103 LEU A C 1
ATOM 774 O O . LEU A 1 103 ? 0.661 -7.374 15.592 1.00 92.25 103 LEU A O 1
ATOM 778 N N . GLN A 1 104 ? 2.549 -7.852 14.482 1.00 93.00 104 GLN A N 1
ATOM 779 C CA . GLN A 1 104 ? 1.870 -8.639 13.442 1.00 93.00 104 GLN A CA 1
ATOM 780 C C . GLN A 1 104 ? 1.124 -9.837 14.045 1.00 93.00 104 GLN A C 1
ATOM 782 O O . GLN A 1 104 ? -0.027 -10.077 13.695 1.00 93.00 104 GLN A O 1
ATOM 787 N N . ASN A 1 105 ? 1.746 -10.549 14.988 1.00 93.88 105 ASN A N 1
ATOM 788 C CA . ASN A 1 105 ? 1.154 -11.716 15.648 1.00 93.88 105 ASN A CA 1
ATOM 789 C C . ASN A 1 105 ? -0.029 -11.362 16.565 1.00 93.88 105 ASN A C 1
ATOM 791 O O . ASN A 1 105 ? -0.850 -12.228 16.849 1.00 93.88 105 ASN A O 1
ATOM 795 N N . GLN A 1 106 ? -0.123 -10.112 17.024 1.00 94.69 106 GLN A N 1
ATOM 796 C CA . GLN A 1 106 ? -1.265 -9.609 17.797 1.00 94.69 106 GLN A CA 1
ATOM 797 C C . GLN A 1 106 ? -2.445 -9.191 16.906 1.00 94.69 106 GLN A C 1
ATOM 799 O O . GLN A 1 106 ? -3.527 -8.894 17.404 1.00 94.69 106 GLN A O 1
ATOM 804 N N . THR A 1 107 ? -2.264 -9.165 15.583 1.00 90.56 107 THR A N 1
ATOM 805 C CA . THR A 1 107 ? -3.281 -8.688 14.642 1.00 90.56 107 THR A CA 1
ATOM 806 C C . THR A 1 107 ? -4.125 -9.842 14.106 1.00 90.56 107 THR A C 1
ATOM 808 O O . THR A 1 107 ? -3.600 -10.808 13.556 1.00 90.56 107 THR A O 1
ATOM 811 N N . THR A 1 108 ? -5.452 -9.712 14.177 1.00 92.94 108 THR A N 1
ATOM 812 C CA . THR A 1 108 ? -6.379 -10.608 13.466 1.00 92.94 108 THR A CA 1
ATOM 813 C C . THR A 1 108 ? -6.741 -10.013 12.107 1.00 92.94 108 THR A C 1
ATOM 815 O O . THR A 1 108 ? -7.304 -8.922 12.032 1.00 92.94 108 THR A O 1
ATOM 818 N N . ILE A 1 109 ? -6.448 -10.733 11.021 1.00 90.88 109 ILE A N 1
ATOM 819 C CA . ILE A 1 109 ? -6.807 -10.315 9.659 1.00 90.88 109 ILE A CA 1
ATOM 820 C C . ILE A 1 109 ? -8.187 -10.882 9.312 1.00 90.88 109 ILE A C 1
ATOM 822 O O . ILE A 1 109 ? -8.316 -12.057 8.981 1.00 90.88 109 ILE A O 1
ATOM 826 N N . TYR A 1 110 ? -9.218 -10.037 9.362 1.00 90.56 110 TYR A N 1
ATOM 827 C CA . TYR A 1 110 ? -10.587 -10.422 8.987 1.00 90.56 110 TYR A CA 1
ATOM 828 C C . TYR A 1 110 ? -10.791 -10.515 7.470 1.00 90.56 110 TYR A C 1
ATOM 830 O O . TYR A 1 110 ? -11.565 -11.341 6.991 1.00 90.56 110 TYR A O 1
ATOM 838 N N . LYS A 1 111 ? -10.098 -9.664 6.705 1.00 89.81 111 LYS A N 1
ATOM 839 C CA . LYS A 1 111 ? -10.141 -9.646 5.242 1.00 89.81 111 LYS A CA 1
ATOM 840 C C . LYS A 1 111 ? -8.792 -9.185 4.697 1.00 89.81 111 LYS A C 1
ATOM 842 O O . LYS A 1 111 ? -8.277 -8.152 5.110 1.00 89.81 111 LYS A O 1
ATOM 847 N N . ALA A 1 112 ? -8.249 -9.952 3.758 1.00 89.75 112 ALA A N 1
ATOM 848 C CA . ALA A 1 112 ? -7.107 -9.563 2.941 1.00 89.75 112 ALA A CA 1
ATOM 849 C C . ALA A 1 112 ? -7.578 -9.296 1.506 1.00 89.75 112 ALA A C 1
ATOM 851 O O . ALA A 1 112 ? -8.516 -9.950 1.040 1.00 89.75 112 ALA A O 1
ATOM 852 N N . ALA A 1 113 ? -6.930 -8.340 0.837 1.00 87.81 113 ALA A N 1
ATOM 853 C CA . ALA A 1 113 ? -7.125 -8.098 -0.586 1.00 87.81 113 ALA A CA 1
ATOM 854 C C . ALA A 1 113 ? -6.639 -9.297 -1.414 1.00 87.81 113 ALA A C 1
ATOM 856 O O . ALA A 1 113 ? -5.687 -9.987 -1.034 1.00 87.81 113 ALA A O 1
ATOM 857 N N . THR A 1 114 ? -7.281 -9.512 -2.551 1.00 89.44 114 THR A N 1
ATOM 858 C CA . THR A 1 114 ? -6.911 -10.482 -3.583 1.00 89.44 114 THR A CA 1
ATOM 859 C C . THR A 1 114 ? -6.484 -9.760 -4.861 1.00 89.44 114 THR A C 1
ATOM 861 O O . THR A 1 114 ? -6.646 -8.547 -4.972 1.00 89.44 114 THR A O 1
ATOM 864 N N . ASP A 1 115 ? -5.954 -10.506 -5.833 1.00 87.44 115 ASP A N 1
ATOM 865 C CA . ASP A 1 115 ? -5.624 -9.974 -7.165 1.00 87.44 115 ASP A CA 1
ATOM 866 C C . ASP A 1 115 ? -6.854 -9.899 -8.102 1.00 87.44 115 ASP A C 1
ATOM 868 O O . ASP A 1 115 ? -6.709 -9.655 -9.300 1.00 87.44 115 ASP A O 1
ATOM 872 N N . ASP A 1 116 ? -8.071 -10.129 -7.588 1.00 86.69 116 ASP A N 1
ATOM 873 C CA . ASP A 1 116 ? -9.307 -9.963 -8.358 1.00 86.69 116 ASP A CA 1
ATOM 874 C C . ASP A 1 116 ? -9.546 -8.463 -8.642 1.00 86.69 116 ASP A C 1
ATOM 876 O O . ASP A 1 116 ? -9.620 -7.675 -7.697 1.00 86.69 116 ASP A O 1
ATOM 880 N N . PRO A 1 117 ? -9.708 -8.037 -9.912 1.00 83.88 117 PRO A N 1
ATOM 881 C CA . PRO A 1 117 ? -9.978 -6.639 -10.261 1.00 83.88 117 PRO A CA 1
ATOM 882 C C . PRO A 1 117 ? -11.242 -6.043 -9.623 1.00 83.88 117 PRO A C 1
ATOM 884 O O . PRO A 1 117 ? -11.388 -4.823 -9.583 1.00 83.88 117 PRO A O 1
ATOM 887 N N . SER A 1 118 ? -12.172 -6.886 -9.170 1.00 88.31 118 SER A N 1
ATOM 888 C CA . SER A 1 118 ? -13.397 -6.495 -8.474 1.00 88.31 118 SER A CA 1
ATOM 889 C C . SER A 1 118 ? -13.263 -6.476 -6.947 1.00 88.31 118 SER A C 1
ATOM 891 O O . SER A 1 118 ? -14.213 -6.088 -6.263 1.00 88.31 118 SER A O 1
ATOM 893 N N . ASP A 1 119 ? -12.108 -6.864 -6.392 1.00 85.88 119 ASP A N 1
ATOM 894 C CA . ASP A 1 119 ? -11.870 -6.802 -4.953 1.00 85.88 119 ASP A CA 1
ATOM 895 C C . ASP A 1 119 ? -11.810 -5.333 -4.496 1.00 85.88 119 ASP A C 1
ATOM 897 O O . ASP A 1 119 ? -10.924 -4.588 -4.922 1.00 85.88 119 ASP A O 1
ATOM 901 N N . PRO A 1 120 ? -12.709 -4.884 -3.599 1.00 84.12 120 PRO A N 1
ATOM 902 C CA . PRO A 1 120 ? -12.736 -3.495 -3.144 1.00 84.12 120 PRO A CA 1
ATOM 903 C C . PRO A 1 120 ? -11.489 -3.087 -2.347 1.00 84.12 120 PRO A C 1
ATOM 905 O O . PRO A 1 120 ? -11.290 -1.899 -2.101 1.00 84.12 120 PRO A O 1
ATOM 908 N N . LEU A 1 121 ? -10.673 -4.048 -1.905 1.00 85.31 121 LEU A N 1
ATOM 909 C CA . LEU A 1 121 ? -9.416 -3.797 -1.204 1.00 85.31 121 LEU A CA 1
ATOM 910 C C . LEU A 1 121 ? -8.192 -3.874 -2.123 1.00 85.31 121 LEU A C 1
ATOM 912 O O . LEU A 1 121 ? -7.074 -3.662 -1.644 1.00 85.31 121 LEU A O 1
ATOM 916 N N . LEU A 1 122 ? -8.370 -4.174 -3.416 1.00 85.06 122 LEU A N 1
ATOM 917 C CA . LEU A 1 122 ? -7.276 -4.131 -4.377 1.00 85.06 122 LEU A CA 1
ATOM 918 C C . LEU A 1 122 ? -6.714 -2.705 -4.434 1.00 85.06 122 LEU A C 1
ATOM 920 O O . LEU A 1 122 ? -7.433 -1.736 -4.674 1.00 85.06 122 LEU A O 1
ATOM 924 N N . ASN A 1 123 ? -5.403 -2.586 -4.231 1.00 84.62 123 ASN A N 1
ATOM 925 C CA . ASN A 1 123 ? -4.674 -1.324 -4.311 1.00 84.62 123 ASN A CA 1
ATOM 926 C C . ASN A 1 123 ? -3.715 -1.363 -5.517 1.00 84.62 123 ASN A C 1
ATOM 928 O O . ASN A 1 123 ? -2.546 -1.727 -5.349 1.00 84.62 123 ASN A O 1
ATOM 932 N N . PRO A 1 124 ? -4.198 -1.074 -6.741 1.00 85.81 124 PRO A N 1
ATOM 933 C CA . PRO A 1 124 ? -3.403 -1.224 -7.952 1.00 85.81 124 PRO A CA 1
ATOM 934 C C . PRO A 1 124 ? -2.401 -0.074 -8.120 1.00 85.81 124 PRO A C 1
ATOM 936 O O . PRO A 1 124 ? -2.745 1.103 -8.002 1.00 85.81 124 PRO A O 1
ATOM 939 N N . ALA A 1 125 ? -1.163 -0.410 -8.481 1.00 84.19 125 ALA A N 1
ATOM 940 C CA . ALA A 1 125 ? -0.148 0.567 -8.862 1.00 84.19 125 ALA A CA 1
ATOM 941 C C . ALA A 1 125 ? -0.137 0.775 -10.383 1.00 84.19 125 ALA A C 1
ATOM 943 O O . ALA A 1 125 ? -0.197 -0.187 -11.147 1.00 84.19 125 ALA A O 1
ATOM 944 N N . HIS A 1 126 ? -0.017 2.030 -10.814 1.00 83.25 126 HIS A N 1
ATOM 945 C CA . HIS A 1 126 ? 0.073 2.406 -12.225 1.00 83.25 126 HIS A CA 1
ATOM 946 C C . HIS A 1 126 ? 1.335 3.233 -12.470 1.00 83.25 126 HIS A C 1
ATOM 948 O O . HIS A 1 126 ? 1.724 4.048 -11.633 1.00 83.25 126 HIS A O 1
ATOM 954 N N . ILE A 1 127 ? 1.959 3.040 -13.633 1.00 78.94 127 ILE A N 1
ATOM 955 C CA . ILE A 1 127 ? 3.035 3.905 -14.123 1.00 78.94 127 ILE A CA 1
ATOM 956 C C . ILE A 1 127 ? 2.389 5.023 -14.943 1.00 78.94 127 ILE A C 1
ATOM 958 O O . ILE A 1 127 ? 1.581 4.756 -15.829 1.00 78.94 127 ILE A O 1
ATOM 962 N N . LEU A 1 128 ? 2.743 6.272 -14.644 1.00 78.00 128 LEU A N 1
ATOM 963 C CA . LEU A 1 128 ? 2.265 7.450 -15.363 1.00 78.00 128 LEU A CA 1
ATOM 964 C C . LEU A 1 128 ? 3.455 8.164 -16.008 1.00 78.00 128 LEU A C 1
ATOM 966 O O . LEU A 1 128 ? 4.386 8.566 -15.309 1.00 78.00 128 LEU A O 1
ATOM 970 N N . ILE A 1 129 ? 3.408 8.360 -17.328 1.00 73.56 129 ILE A N 1
ATOM 971 C CA . ILE A 1 129 ? 4.358 9.214 -18.050 1.00 73.56 129 ILE A CA 1
ATOM 972 C C . ILE A 1 129 ? 3.719 10.587 -18.248 1.00 73.56 129 ILE A C 1
ATOM 974 O O . ILE A 1 129 ? 2.593 10.710 -18.729 1.00 73.56 129 ILE A O 1
ATOM 978 N N . GLY A 1 130 ? 4.432 11.641 -17.853 1.00 74.62 130 GLY A N 1
ATOM 979 C CA . GLY A 1 130 ? 3.957 13.008 -18.037 1.00 74.62 130 GLY A CA 1
ATOM 980 C C . GLY A 1 130 ? 3.957 13.414 -19.512 1.00 74.62 130 GLY A C 1
ATOM 981 O O . GLY A 1 130 ? 4.946 13.206 -20.204 1.00 74.62 130 GLY A O 1
ATOM 982 N N . LYS A 1 131 ? 2.896 14.097 -19.960 1.00 71.50 131 LYS A N 1
ATOM 983 C CA . LYS A 1 131 ? 2.708 14.600 -21.341 1.00 71.50 131 LYS A CA 1
ATOM 984 C C . LYS A 1 131 ? 3.840 15.506 -21.877 1.00 71.50 131 LYS A C 1
ATOM 986 O O . LYS A 1 131 ? 3.881 15.789 -23.064 1.00 71.50 131 LYS A O 1
ATOM 991 N N . GLY A 1 132 ? 4.703 16.025 -21.004 1.00 69.00 132 GLY A N 1
ATOM 992 C CA . GLY A 1 132 ? 5.855 16.860 -21.366 1.00 69.00 132 GLY A CA 1
ATOM 993 C C . GLY A 1 132 ? 7.176 16.296 -20.852 1.00 69.00 132 GLY A C 1
ATOM 994 O O . GLY A 1 132 ? 8.079 17.064 -20.505 1.00 69.00 132 GLY A O 1
ATOM 995 N N . ALA A 1 133 ? 7.267 14.974 -20.689 1.00 73.75 133 ALA A N 1
ATOM 996 C CA . ALA A 1 133 ? 8.503 14.338 -20.270 1.00 73.75 133 ALA A CA 1
ATOM 997 C C . ALA A 1 133 ? 9.608 14.656 -21.290 1.00 73.75 133 ALA A C 1
ATOM 999 O O . ALA A 1 133 ? 9.426 14.559 -22.493 1.00 73.75 133 ALA A O 1
ATOM 1000 N N . LYS A 1 134 ? 10.790 15.059 -20.820 1.00 76.00 134 LYS A N 1
ATOM 1001 C CA . LYS A 1 134 ? 11.906 15.371 -21.734 1.00 76.00 134 LYS A CA 1
ATOM 1002 C C . LYS A 1 134 ? 12.579 14.114 -22.296 1.00 76.00 134 LYS A C 1
ATOM 1004 O O . LYS A 1 134 ? 13.243 14.182 -23.321 1.00 76.00 134 LYS A O 1
ATOM 1009 N N . ASN A 1 135 ? 12.384 12.980 -21.620 1.00 82.38 135 ASN A N 1
ATOM 1010 C CA . ASN A 1 135 ? 13.019 11.696 -21.909 1.00 82.38 135 ASN A CA 1
ATOM 1011 C C . ASN A 1 135 ? 11.963 10.612 -22.191 1.00 82.38 135 ASN A C 1
ATOM 1013 O O . ASN A 1 135 ? 12.054 9.514 -21.646 1.00 82.38 135 ASN A O 1
ATOM 1017 N N . GLU A 1 136 ? 10.946 10.923 -23.000 1.00 76.62 136 GLU A N 1
ATOM 1018 C CA . GLU A 1 136 ? 9.807 10.026 -23.280 1.00 76.62 136 GLU A CA 1
ATOM 1019 C C . GLU A 1 136 ? 10.249 8.628 -23.706 1.00 76.62 136 GLU A C 1
ATOM 1021 O O . GLU A 1 136 ? 9.759 7.651 -23.154 1.00 76.62 136 GLU A O 1
ATOM 1026 N N . LYS A 1 137 ? 11.250 8.531 -24.589 1.00 80.88 137 LYS A N 1
ATOM 1027 C CA . LYS A 1 137 ? 11.781 7.242 -25.049 1.00 80.88 137 LYS A CA 1
ATOM 1028 C C . LYS A 1 137 ? 12.263 6.354 -23.898 1.00 80.88 137 LYS A C 1
ATOM 1030 O O . LYS A 1 137 ? 11.936 5.179 -23.848 1.00 80.88 137 LYS A O 1
ATOM 1035 N N . MET A 1 138 ? 13.020 6.919 -22.959 1.00 79.50 138 MET A N 1
ATOM 1036 C CA . MET A 1 138 ? 13.535 6.157 -21.818 1.00 79.50 138 MET A CA 1
ATOM 1037 C C . MET A 1 138 ? 12.425 5.807 -20.820 1.00 79.50 138 MET A C 1
ATOM 1039 O O . MET A 1 138 ? 12.466 4.754 -20.190 1.00 79.50 138 MET A O 1
ATOM 1043 N N . ALA A 1 139 ? 11.430 6.683 -20.671 1.00 76.44 139 ALA A N 1
ATOM 1044 C CA . ALA A 1 139 ? 10.274 6.420 -19.825 1.00 76.44 139 ALA A CA 1
ATOM 1045 C C . ALA A 1 139 ? 9.383 5.305 -20.409 1.00 76.44 139 ALA A C 1
ATOM 1047 O O . ALA A 1 139 ? 8.906 4.455 -19.654 1.00 76.44 139 ALA A O 1
ATOM 1048 N N . ASP A 1 140 ? 9.214 5.260 -21.733 1.00 80.06 140 ASP A N 1
ATOM 1049 C CA . ASP A 1 140 ? 8.553 4.154 -22.432 1.00 80.06 140 ASP A CA 1
ATOM 1050 C C . ASP A 1 140 ? 9.360 2.857 -22.291 1.00 80.06 140 ASP A C 1
ATOM 1052 O O . ASP A 1 140 ? 8.828 1.877 -21.777 1.00 80.06 140 ASP A O 1
ATOM 1056 N N . GLU A 1 141 ? 10.664 2.863 -22.599 1.00 84.75 141 GLU A N 1
ATOM 1057 C CA . GLU A 1 141 ? 11.548 1.696 -22.424 1.00 84.75 141 GLU A CA 1
ATOM 1058 C C . GLU A 1 141 ? 11.466 1.119 -21.000 1.00 84.75 141 GLU A C 1
ATOM 1060 O O . GLU A 1 141 ? 11.330 -0.094 -20.823 1.00 84.75 141 GLU A O 1
ATOM 1065 N N . PHE A 1 142 ? 11.480 1.980 -19.975 1.00 83.69 142 PHE A N 1
ATOM 1066 C CA . PHE A 1 142 ? 11.299 1.560 -18.586 1.00 83.69 142 PHE A CA 1
ATOM 1067 C C . PHE A 1 142 ? 9.915 0.955 -18.337 1.00 83.69 142 PHE A C 1
ATOM 1069 O O . PHE A 1 142 ? 9.808 -0.055 -17.646 1.00 83.69 142 PHE A O 1
ATOM 1076 N N . THR A 1 143 ? 8.856 1.544 -18.894 1.00 85.94 143 THR A N 1
ATOM 1077 C CA . THR A 1 143 ? 7.487 1.046 -18.721 1.00 85.94 143 THR A CA 1
ATOM 1078 C C . THR A 1 143 ? 7.311 -0.317 -19.3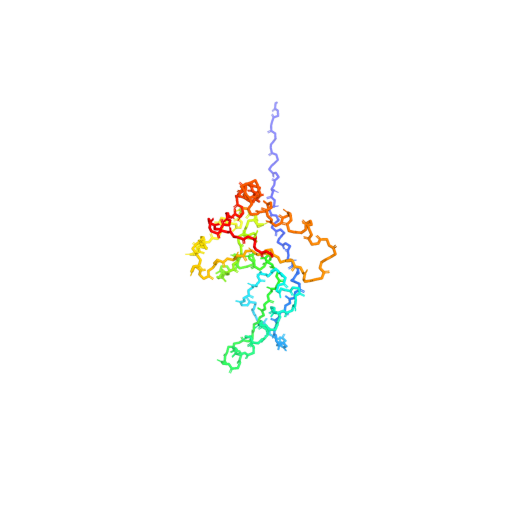87 1.00 85.94 143 THR A C 1
ATOM 1080 O O . THR A 1 143 ? 6.804 -1.238 -18.744 1.00 85.94 143 THR A O 1
ATOM 1083 N N . GLN A 1 144 ? 7.790 -0.482 -20.626 1.00 87.12 144 GLN A N 1
ATOM 1084 C CA . GLN A 1 144 ? 7.786 -1.763 -21.341 1.00 87.12 144 GLN A CA 1
ATOM 1085 C C . GLN A 1 144 ? 8.582 -2.823 -20.575 1.00 87.12 144 GLN A C 1
ATOM 1087 O O . GLN A 1 144 ? 8.112 -3.946 -20.385 1.00 87.12 144 GLN A O 1
ATOM 1092 N N . TRP A 1 145 ? 9.764 -2.464 -20.066 1.00 89.88 145 TRP A N 1
ATOM 1093 C CA . TRP A 1 145 ? 10.562 -3.362 -19.237 1.00 89.88 145 TRP A CA 1
ATOM 1094 C C . TRP A 1 145 ? 9.846 -3.730 -17.931 1.00 89.88 145 TRP A C 1
ATOM 1096 O O . TRP A 1 145 ? 9.795 -4.909 -17.582 1.00 89.88 145 TRP A O 1
ATOM 1106 N N . ALA A 1 146 ? 9.230 -2.773 -17.235 1.00 87.81 146 ALA A N 1
ATOM 1107 C CA . ALA A 1 146 ? 8.534 -3.015 -15.973 1.00 87.81 146 ALA A CA 1
ATOM 1108 C C . ALA A 1 146 ? 7.355 -3.991 -16.128 1.00 87.81 146 ALA A C 1
ATOM 1110 O O . ALA A 1 146 ? 7.102 -4.793 -15.227 1.00 87.81 146 ALA A O 1
ATOM 1111 N N . ILE A 1 147 ? 6.654 -3.973 -17.269 1.00 90.44 147 ILE A N 1
ATOM 1112 C CA . ILE A 1 147 ? 5.583 -4.936 -17.575 1.00 90.44 147 ILE A CA 1
ATOM 1113 C C . ILE A 1 147 ? 6.086 -6.229 -18.239 1.00 90.44 147 ILE A C 1
ATOM 1115 O O . ILE A 1 147 ? 5.304 -7.163 -18.404 1.00 90.44 147 ILE A O 1
ATOM 1119 N N . SER A 1 148 ? 7.363 -6.321 -18.612 1.00 92.31 148 SER A N 1
ATOM 1120 C CA . SER A 1 148 ? 7.958 -7.537 -19.182 1.00 92.31 148 SER A CA 1
ATOM 1121 C C . SER A 1 148 ? 8.106 -8.656 -18.140 1.00 92.31 148 SER A C 1
ATOM 1123 O O . SER A 1 148 ? 7.916 -8.438 -16.942 1.00 92.31 148 SER A O 1
ATOM 1125 N N . ALA A 1 149 ? 8.471 -9.865 -18.580 1.00 94.19 149 ALA A N 1
ATOM 1126 C CA . ALA A 1 149 ? 8.738 -10.980 -17.668 1.00 94.19 149 ALA A CA 1
ATOM 1127 C C . ALA A 1 149 ? 9.836 -10.639 -16.642 1.00 94.19 149 ALA A C 1
ATOM 1129 O O . ALA A 1 149 ? 9.650 -10.890 -15.452 1.00 94.19 149 ALA A O 1
ATOM 1130 N N . ASP A 1 150 ? 10.919 -9.994 -17.081 1.00 95.00 150 ASP A N 1
ATOM 1131 C CA . ASP A 1 150 ? 12.056 -9.643 -16.225 1.00 95.00 150 ASP A CA 1
ATOM 1132 C C . ASP A 1 150 ? 11.672 -8.586 -15.178 1.00 95.00 150 ASP A C 1
ATOM 1134 O O . ASP A 1 150 ? 11.955 -8.742 -13.989 1.00 95.00 150 ASP A O 1
ATOM 1138 N N . GLY A 1 151 ? 10.961 -7.531 -15.588 1.00 92.19 151 GLY A N 1
ATOM 1139 C CA . GLY A 1 151 ? 10.476 -6.499 -14.666 1.00 92.19 151 GLY A CA 1
ATOM 1140 C C . GLY A 1 151 ? 9.486 -7.057 -13.640 1.00 92.19 151 GLY A C 1
ATOM 1141 O O . GLY A 1 151 ? 9.605 -6.806 -12.438 1.00 92.19 151 GLY A O 1
ATOM 1142 N N . GLN A 1 152 ? 8.550 -7.899 -14.085 1.00 94.50 152 GLN A N 1
ATOM 1143 C CA . GLN A 1 152 ? 7.595 -8.568 -13.199 1.00 94.50 152 GLN A CA 1
ATOM 1144 C C . GLN A 1 152 ? 8.271 -9.576 -12.260 1.00 94.50 152 GLN A C 1
ATOM 1146 O O . GLN A 1 152 ? 7.833 -9.737 -11.118 1.00 94.50 152 GLN A O 1
ATOM 1151 N N . GLN A 1 153 ? 9.367 -10.214 -12.677 1.00 94.94 153 GLN A N 1
ATOM 1152 C CA . GLN A 1 153 ? 10.165 -11.069 -11.802 1.00 94.94 153 GLN A CA 1
ATOM 1153 C C . GLN A 1 153 ? 10.798 -10.264 -10.663 1.00 94.94 153 GLN A C 1
ATOM 1155 O O . GLN A 1 153 ? 10.762 -10.711 -9.515 1.00 94.94 153 GLN A O 1
ATOM 1160 N N . VAL A 1 154 ? 11.330 -9.069 -10.945 1.00 94.12 154 VAL A N 1
ATOM 1161 C CA . VAL A 1 154 ? 11.862 -8.170 -9.907 1.00 94.12 154 VAL A CA 1
ATOM 1162 C C . VAL A 1 154 ? 10.764 -7.788 -8.910 1.00 94.12 154 VAL A C 1
ATOM 1164 O O . VAL A 1 154 ? 10.981 -7.880 -7.702 1.00 94.12 154 VAL A O 1
ATOM 1167 N N . ILE A 1 155 ? 9.572 -7.425 -9.397 1.00 89.75 155 ILE A N 1
ATOM 1168 C CA . ILE A 1 155 ? 8.426 -7.033 -8.558 1.00 89.75 155 ILE A CA 1
ATOM 1169 C C . ILE A 1 155 ? 7.975 -8.190 -7.659 1.00 89.75 155 ILE A C 1
ATOM 1171 O O . ILE A 1 155 ? 7.869 -8.031 -6.444 1.00 89.75 155 ILE A O 1
ATOM 1175 N N . THR A 1 156 ? 7.752 -9.371 -8.236 1.00 93.06 156 THR A N 1
ATOM 1176 C CA . THR A 1 156 ? 7.257 -10.549 -7.503 1.00 93.06 156 THR A CA 1
ATOM 1177 C C . THR A 1 156 ? 8.303 -11.150 -6.564 1.00 93.06 156 THR A C 1
ATOM 1179 O O . THR A 1 156 ? 7.956 -11.763 -5.556 1.00 93.06 156 THR A O 1
ATOM 1182 N N . SER A 1 157 ? 9.590 -10.930 -6.837 1.00 92.94 157 SER A N 1
ATOM 1183 C CA . SER A 1 157 ? 10.689 -11.349 -5.960 1.00 92.94 157 SER A CA 1
ATOM 1184 C C . SER A 1 157 ? 10.997 -10.340 -4.851 1.00 92.94 157 SER A C 1
ATOM 1186 O O . SER A 1 157 ? 11.745 -10.669 -3.927 1.00 92.94 157 SER A O 1
ATOM 1188 N N . PHE A 1 158 ? 10.441 -9.125 -4.907 1.00 89.25 158 PHE A N 1
ATOM 1189 C CA . PHE A 1 158 ? 10.679 -8.096 -3.902 1.00 89.25 158 PHE A CA 1
ATOM 1190 C C . PHE A 1 158 ? 10.092 -8.505 -2.547 1.00 89.25 158 PHE A C 1
ATOM 1192 O O . PHE A 1 158 ? 8.893 -8.778 -2.402 1.00 89.25 158 PHE A O 1
ATOM 1199 N N . LYS A 1 159 ? 10.952 -8.513 -1.525 1.00 89.12 159 LYS A N 1
ATOM 1200 C CA . LYS A 1 159 ? 10.593 -8.912 -0.166 1.00 89.12 159 LYS A CA 1
ATOM 1201 C C . LYS A 1 159 ? 10.808 -7.781 0.823 1.00 89.12 159 LYS A C 1
ATOM 1203 O O . LYS A 1 159 ? 11.830 -7.102 0.801 1.00 89.12 159 LYS A O 1
ATOM 1208 N N . LYS A 1 160 ? 9.886 -7.670 1.775 1.00 81.75 160 LYS A N 1
ATOM 1209 C CA . LYS A 1 160 ? 10.034 -6.869 2.988 1.00 81.75 160 LYS A CA 1
ATOM 1210 C C . LYS A 1 160 ? 9.940 -7.796 4.191 1.00 81.75 160 LYS A C 1
ATOM 1212 O O . LYS A 1 160 ? 9.015 -8.597 4.281 1.00 81.75 160 LYS A O 1
ATOM 1217 N N . ASN A 1 161 ? 10.934 -7.746 5.078 1.00 84.06 161 ASN A N 1
ATOM 1218 C CA . ASN A 1 161 ? 11.023 -8.640 6.241 1.00 84.06 161 ASN A CA 1
ATOM 1219 C C . ASN A 1 161 ? 10.886 -10.138 5.883 1.00 84.06 161 ASN A C 1
ATOM 1221 O O . ASN A 1 161 ? 10.263 -10.925 6.596 1.00 84.06 161 ASN A O 1
ATOM 1225 N N . GLY A 1 162 ? 11.472 -10.528 4.744 1.00 87.69 162 GLY A N 1
ATOM 1226 C CA . GLY A 1 162 ? 11.466 -11.903 4.233 1.00 87.69 162 GLY A CA 1
ATOM 1227 C C . GLY A 1 162 ? 10.162 -12.345 3.559 1.00 87.69 162 GLY A C 1
ATOM 1228 O O . GLY A 1 162 ? 10.112 -13.461 3.045 1.00 87.69 162 GLY A O 1
ATOM 1229 N N . GLN A 1 163 ? 9.136 -11.492 3.511 1.00 87.19 163 GLN A N 1
ATOM 1230 C CA . GLN A 1 163 ? 7.847 -11.787 2.886 1.00 87.19 163 GLN A CA 1
ATOM 1231 C C . GLN A 1 163 ? 7.677 -11.019 1.577 1.00 87.19 163 GLN A C 1
ATOM 1233 O O . GLN A 1 163 ? 8.069 -9.857 1.483 1.00 87.19 163 GLN A O 1
ATOM 1238 N N . GLN A 1 164 ? 7.086 -11.666 0.571 1.00 91.00 164 GLN A N 1
ATOM 1239 C CA . GLN A 1 164 ? 6.731 -11.018 -0.691 1.00 91.00 164 GLN A CA 1
ATOM 1240 C C . GLN A 1 164 ? 5.734 -9.886 -0.429 1.00 91.00 164 GLN A C 1
ATOM 1242 O O . GLN A 1 164 ? 4.708 -10.105 0.221 1.00 91.00 164 GLN A O 1
ATOM 1247 N N . LEU A 1 165 ? 6.039 -8.689 -0.932 1.00 86.69 165 LEU A N 1
ATOM 1248 C CA . LEU A 1 165 ? 5.174 -7.524 -0.747 1.00 86.69 165 LEU A CA 1
ATOM 1249 C C . LEU A 1 165 ? 4.185 -7.345 -1.906 1.00 86.69 165 LEU A C 1
ATOM 1251 O O . LEU A 1 165 ? 3.003 -7.123 -1.652 1.00 86.69 165 LEU A O 1
ATOM 1255 N N . TYR A 1 166 ? 4.655 -7.465 -3.149 1.00 88.94 166 TYR A N 1
ATOM 1256 C CA . TYR A 1 166 ? 3.862 -7.190 -4.348 1.00 88.94 166 TYR A CA 1
ATOM 1257 C C . TYR A 1 166 ? 3.539 -8.467 -5.127 1.00 88.94 166 TYR A C 1
ATOM 1259 O O . TYR A 1 166 ? 4.382 -9.360 -5.263 1.00 88.94 166 TYR A O 1
ATOM 1267 N N . THR A 1 167 ? 2.318 -8.539 -5.647 1.00 92.19 167 THR A N 1
ATOM 1268 C CA . THR A 1 167 ? 1.888 -9.502 -6.667 1.00 92.19 167 THR A CA 1
ATOM 1269 C C . THR A 1 167 ? 2.184 -8.950 -8.065 1.00 92.19 167 THR A C 1
ATOM 1271 O O . THR A 1 167 ? 2.563 -7.787 -8.223 1.00 92.19 167 THR A O 1
ATOM 1274 N N . GLY A 1 168 ? 2.113 -9.813 -9.081 1.00 90.88 168 GLY A N 1
ATOM 1275 C CA . GLY A 1 168 ? 2.375 -9.422 -10.466 1.00 90.88 168 GLY A CA 1
ATOM 1276 C C . GLY A 1 168 ? 1.197 -8.668 -11.084 1.00 90.88 168 GLY A C 1
ATOM 1277 O O . GLY A 1 168 ? 0.047 -8.868 -10.703 1.00 90.88 168 GLY A O 1
ATOM 1278 N N . ALA A 1 169 ? 1.480 -7.832 -12.079 1.00 89.56 169 ALA A N 1
ATOM 1279 C CA . ALA A 1 169 ? 0.455 -7.198 -12.897 1.00 89.56 169 ALA A CA 1
ATOM 1280 C C . ALA A 1 169 ? -0.360 -8.247 -13.692 1.00 89.56 169 ALA A C 1
ATOM 1282 O O . ALA A 1 169 ? 0.177 -9.311 -14.030 1.00 89.56 169 ALA A O 1
ATOM 1283 N N . PRO A 1 170 ? -1.624 -7.944 -14.058 1.00 87.44 170 PRO A N 1
ATOM 1284 C CA . PRO A 1 170 ? -2.491 -8.860 -14.799 1.00 87.44 170 PRO A CA 1
ATOM 1285 C C . PRO A 1 170 ? -1.866 -9.416 -16.088 1.00 87.44 170 PRO A C 1
ATOM 1287 O O . PRO A 1 170 ? -1.010 -8.796 -16.725 1.00 87.44 170 PRO A O 1
ATOM 1290 N N . ALA A 1 171 ? -2.322 -10.596 -16.518 1.00 79.25 171 ALA A N 1
ATOM 1291 C CA . ALA A 1 171 ? -1.808 -11.249 -17.725 1.00 79.25 171 ALA A CA 1
ATOM 1292 C C . ALA A 1 171 ? -2.002 -10.395 -18.994 1.00 79.25 171 ALA A C 1
ATOM 1294 O O . ALA A 1 171 ? -1.109 -10.349 -19.836 1.00 79.25 171 ALA A O 1
ATOM 1295 N N . ASN A 1 172 ? -3.117 -9.663 -19.082 1.00 77.38 172 ASN A N 1
ATOM 1296 C CA . ASN A 1 172 ? -3.464 -8.741 -20.167 1.00 77.38 172 ASN A CA 1
ATOM 1297 C C . ASN A 1 172 ? -2.854 -7.334 -20.011 1.00 77.38 172 ASN A C 1
ATOM 1299 O O . ASN A 1 172 ? -3.383 -6.377 -20.572 1.00 77.38 172 ASN A O 1
ATOM 1303 N N . LYS A 1 173 ? -1.769 -7.186 -19.240 1.00 76.25 173 LYS A N 1
ATOM 1304 C CA . LYS A 1 173 ? -1.046 -5.917 -19.105 1.00 76.25 173 LYS A CA 1
ATOM 1305 C C . LYS A 1 173 ? -0.591 -5.395 -20.468 1.00 76.25 173 LYS A C 1
ATOM 1307 O O . LYS A 1 173 ? 0.031 -6.107 -21.253 1.00 76.25 173 LYS A O 1
ATOM 1312 N N . THR A 1 174 ? -0.872 -4.125 -20.714 1.00 69.25 174 THR A N 1
ATOM 1313 C CA . THR A 1 174 ? -0.431 -3.395 -21.900 1.00 69.25 174 THR A CA 1
ATOM 1314 C C . THR A 1 174 ? 0.173 -2.076 -21.458 1.00 69.25 174 THR A C 1
ATOM 1316 O O . THR A 1 174 ? -0.409 -1.389 -20.622 1.00 69.25 174 THR A O 1
ATOM 1319 N N . ALA A 1 175 ? 1.296 -1.699 -22.053 1.00 61.53 175 ALA A N 1
ATOM 1320 C CA . ALA A 1 175 ? 1.804 -0.339 -22.010 1.00 61.53 175 ALA A CA 1
ATOM 1321 C C . ALA A 1 175 ? 1.625 0.228 -23.418 1.00 61.53 175 ALA A C 1
ATOM 1323 O O . ALA A 1 175 ? 2.394 -0.097 -24.320 1.00 61.53 175 ALA A O 1
ATOM 1324 N N . GLN A 1 176 ? 0.536 0.968 -23.625 1.00 54.19 176 GLN A N 1
ATOM 1325 C CA . GLN A 1 176 ? 0.313 1.703 -24.865 1.00 54.19 176 GLN A CA 1
ATOM 1326 C C . GLN A 1 176 ? 0.669 3.164 -24.620 1.00 54.19 176 GLN A C 1
ATOM 1328 O O . GLN A 1 176 ? 0.113 3.786 -23.712 1.00 54.19 176 GLN A O 1
ATOM 1333 N N . PHE A 1 177 ? 1.589 3.667 -25.435 1.00 55.25 177 PHE A N 1
ATOM 1334 C CA . PHE A 1 177 ? 1.885 5.083 -25.597 1.00 55.25 177 PHE A CA 1
ATOM 1335 C C . PHE A 1 177 ? 1.624 5.465 -27.049 1.00 55.25 177 PHE A C 1
ATOM 1337 O O . PHE A 1 177 ? 1.967 4.648 -27.937 1.00 55.25 177 PHE A O 1
#

Foldseek 3Di:
DDDDDDPDPPPPDPPPPPDDFPDKAQLPDPDAVEAQAEDEDDCCVVVCVVNVVQNVVQVVVVVVPDDTHIYGYHLQNRLQVCLVVVHDYDHALVSLLPYDPVSNVSDDDPDDFDPPPPGPSDDDDDQDDDPPDPPVVVSLVVVVCCLDPNNQCCQQPDDRPNHRRDHGDDPPDDDDD